Protein AF-A0A5C6ES35-F1 (afdb_monomer)

Foldseek 3Di:
DDELVRLVPAAADPVVCVLQDLCNCQVQLKAWRDDDPAETEIEHEPDDPVVVVVSVVVCCVVSVGHYDYDYDHSVSSNVSSVVVVVVVVDDDPPDPCPPPPPDPDAPVNFDDDPDPQWTADPVVRFIEGEDEDPVSVVVCVVVVHHYDYDDPPPPDDDDDDDD

pLDDT: mean 80.31, std 16.45, range [33.59, 97.06]

Sequence (163 aa):
MLNASDLDRIAIDVDVLEIVPESVARNHTVLPLSWDETTIHLVIPSDTPGRTDELLTTLRFILDRKLTFDVAERSILETTVDLHYSACGSVIQNCPRTFLFRCNKRWVDLDRTSDSQLRHCGKCDTNVRLCKIGDELDAAVARGECVAYYDRSEAFLGIICDD

Solvent-accessible surface area (backbone atoms only — not comparable to full-atom values): 9963 Å² total; per-residue (Å²): 117,51,53,68,74,53,59,76,67,59,76,58,44,72,73,28,52,76,70,52,44,66,70,57,28,62,76,67,40,32,40,71,33,35,64,74,94,60,41,39,34,32,38,36,49,67,61,58,69,72,60,43,51,53,49,52,52,51,48,36,65,76,62,69,49,48,76,46,73,51,33,25,53,52,75,58,42,46,55,50,41,54,50,52,65,50,53,77,74,54,79,88,72,91,63,93,69,71,82,76,77,76,76,88,73,53,80,84,78,35,46,82,53,97,45,94,54,37,28,34,33,85,88,77,74,43,64,32,34,63,27,77,46,70,72,56,41,52,56,36,50,75,70,69,50,47,72,45,72,60,76,77,87,73,80,77,83,77,89,76,84,83,135

InterPro domains:
  IPR007831 Type II secretion system protein GspE, N-terminal [PF05157] (6-86)
  IPR037257 Type II secretion system protein GspE, N-terminal superfamily [G3DSA:3.30.300.160] (1-85)
  IPR037257 Type II secretion system protein GspE, N-terminal superfamily [SSF160246] (5-85)

Radius of gyration: 27.84 Å; Cα contacts (8 Å, |Δi|>4): 199; chains: 1; bounding box: 76×31×63 Å

Structure (mmCIF, N/CA/C/O backbone):
data_AF-A0A5C6ES35-F1
#
_entry.id   AF-A0A5C6ES35-F1
#
loop_
_atom_site.group_PDB
_atom_site.id
_atom_site.type_symbol
_atom_site.label_atom_id
_atom_site.label_alt_id
_atom_site.label_comp_id
_atom_site.label_asym_id
_atom_site.label_entity_id
_atom_site.label_seq_id
_atom_site.pdbx_PDB_ins_code
_atom_site.Cartn_x
_atom_site.Cartn_y
_atom_site.Cartn_z
_atom_site.occupancy
_atom_site.B_iso_or_equiv
_atom_site.auth_seq_id
_atom_site.auth_comp_id
_atom_site.auth_asym_id
_atom_site.auth_atom_id
_atom_site.pdbx_PDB_model_num
ATOM 1 N N . MET A 1 1 ? 10.126 10.304 -18.008 1.00 87.19 1 MET A N 1
ATOM 2 C CA . MET A 1 1 ? 11.073 10.131 -16.891 1.00 87.19 1 MET A CA 1
ATOM 3 C C . MET A 1 1 ? 10.499 10.870 -15.706 1.00 87.19 1 MET A C 1
ATOM 5 O O . MET A 1 1 ? 10.230 12.057 -15.846 1.00 87.19 1 MET A O 1
ATOM 9 N N . LEU A 1 2 ? 10.262 10.159 -14.612 1.00 92.25 2 LEU A N 1
ATOM 10 C CA . LEU A 1 2 ? 9.693 10.688 -13.379 1.00 92.25 2 LEU A CA 1
ATOM 11 C C . LEU A 1 2 ? 10.806 11.266 -12.502 1.00 92.25 2 LEU A C 1
ATOM 13 O O . LEU A 1 2 ? 11.915 10.726 -12.456 1.00 92.25 2 LEU A O 1
ATOM 17 N N . ASN A 1 3 ? 10.510 12.370 -11.825 1.00 90.94 3 ASN A N 1
ATOM 18 C CA . ASN A 1 3 ? 11.377 12.961 -10.807 1.00 90.94 3 ASN A CA 1
ATOM 19 C C . ASN A 1 3 ? 10.905 12.578 -9.388 1.00 90.94 3 ASN A C 1
ATOM 21 O O . ASN A 1 3 ? 9.877 11.925 -9.220 1.00 90.94 3 ASN A O 1
ATOM 25 N N . ALA A 1 4 ? 11.639 13.007 -8.358 1.00 84.62 4 ALA A N 1
ATOM 26 C CA . ALA A 1 4 ? 11.301 12.713 -6.961 1.00 84.62 4 ALA A CA 1
ATOM 27 C C . ALA A 1 4 ? 9.891 13.186 -6.556 1.00 84.62 4 ALA A C 1
ATOM 29 O O . ALA A 1 4 ? 9.147 12.439 -5.935 1.00 84.62 4 ALA A O 1
ATOM 30 N N . SER A 1 5 ? 9.489 14.396 -6.955 1.00 86.44 5 SER A N 1
ATOM 31 C CA . SER A 1 5 ? 8.164 14.937 -6.627 1.00 86.44 5 SER A CA 1
ATOM 32 C C . SER A 1 5 ? 7.021 14.222 -7.343 1.00 86.44 5 SER A C 1
ATOM 34 O O . SER A 1 5 ? 5.904 14.217 -6.825 1.00 86.44 5 SER A O 1
ATOM 36 N N . ASP A 1 6 ? 7.282 13.644 -8.518 1.00 90.31 6 ASP A N 1
ATOM 37 C CA . ASP A 1 6 ? 6.312 12.780 -9.188 1.00 90.31 6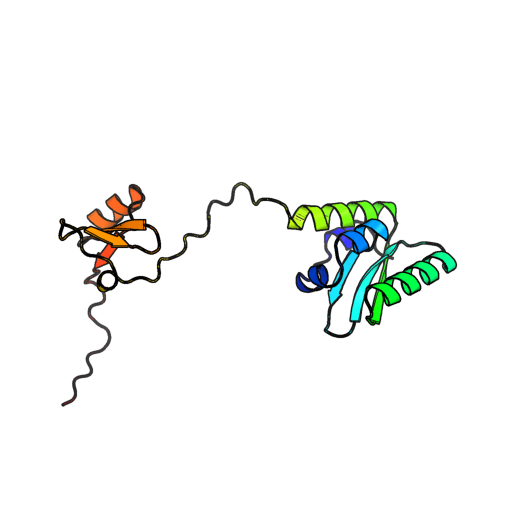 ASP A CA 1
ATOM 38 C C . ASP A 1 6 ? 6.129 11.497 -8.365 1.00 90.31 6 ASP A C 1
ATOM 40 O O . ASP A 1 6 ? 5.006 11.168 -7.994 1.00 90.31 6 ASP A O 1
ATOM 44 N N . LEU A 1 7 ? 7.234 10.829 -8.005 1.00 85.38 7 LEU A N 1
ATOM 45 C CA . LEU A 1 7 ? 7.224 9.580 -7.235 1.00 85.38 7 LEU A CA 1
ATOM 46 C C . LEU A 1 7 ? 6.577 9.730 -5.852 1.00 85.38 7 LEU A C 1
ATOM 48 O O . LEU A 1 7 ? 5.802 8.865 -5.456 1.00 85.38 7 LEU A O 1
ATOM 52 N N . ASP A 1 8 ? 6.813 10.845 -5.157 1.00 81.44 8 ASP A N 1
ATOM 53 C CA . ASP A 1 8 ? 6.222 11.132 -3.840 1.00 81.44 8 ASP A CA 1
ATOM 54 C C . ASP A 1 8 ? 4.685 11.212 -3.857 1.00 81.44 8 ASP A C 1
ATOM 56 O O . ASP A 1 8 ? 4.035 11.092 -2.817 1.00 81.44 8 ASP A O 1
ATOM 60 N N . ARG A 1 9 ? 4.086 11.480 -5.023 1.00 82.56 9 ARG A N 1
ATOM 61 C CA . ARG A 1 9 ? 2.638 11.690 -5.180 1.00 82.56 9 ARG A CA 1
ATOM 62 C C . ARG A 1 9 ? 1.922 10.513 -5.820 1.00 82.56 9 ARG A C 1
ATOM 64 O O . ARG A 1 9 ? 0.692 10.535 -5.893 1.00 82.56 9 ARG A O 1
ATOM 71 N N . ILE A 1 10 ? 2.661 9.529 -6.320 1.00 83.06 10 ILE A N 1
ATOM 72 C CA . ILE A 1 10 ? 2.064 8.380 -6.985 1.00 83.06 10 ILE A CA 1
ATOM 73 C C . ILE A 1 10 ? 1.372 7.503 -5.942 1.00 83.06 10 ILE A C 1
ATOM 75 O O . ILE A 1 10 ? 1.963 7.081 -4.950 1.00 83.06 10 ILE A O 1
ATOM 79 N N . ALA A 1 11 ? 0.090 7.243 -6.182 1.00 80.19 11 ALA A N 1
ATOM 80 C CA . ALA A 1 11 ? -0.653 6.237 -5.447 1.00 80.19 11 ALA A CA 1
ATOM 81 C C . ALA A 1 11 ? -0.255 4.851 -5.963 1.00 80.19 11 ALA A C 1
ATOM 83 O O . ALA A 1 11 ? -0.147 4.651 -7.173 1.00 80.19 11 ALA A O 1
ATOM 84 N N . ILE A 1 12 ? -0.042 3.921 -5.037 1.00 84.25 12 ILE A N 1
ATOM 85 C CA . ILE A 1 12 ? 0.274 2.528 -5.345 1.00 84.25 12 ILE A CA 1
ATOM 86 C C . ILE A 1 12 ? -0.911 1.678 -4.913 1.00 84.25 12 ILE A C 1
ATOM 88 O O . ILE A 1 12 ? -1.361 1.771 -3.766 1.00 84.25 12 ILE A O 1
ATOM 92 N N . ASP A 1 13 ? -1.412 0.868 -5.836 1.00 87.31 13 ASP A N 1
ATOM 93 C CA . ASP A 1 13 ? -2.504 -0.054 -5.563 1.00 87.31 13 ASP A CA 1
ATOM 94 C C . ASP A 1 13 ? -2.016 -1.163 -4.625 1.00 87.31 13 ASP A C 1
ATOM 96 O O . ASP A 1 13 ? -0.979 -1.787 -4.843 1.00 87.31 13 ASP A O 1
ATOM 100 N N . VAL A 1 14 ? -2.772 -1.449 -3.567 1.00 79.38 14 VAL A N 1
ATOM 101 C CA . VAL A 1 14 ? -2.365 -2.469 -2.585 1.00 79.38 14 VAL A CA 1
ATOM 102 C C . VAL A 1 14 ? -2.250 -3.850 -3.240 1.00 79.38 14 VAL A C 1
ATOM 104 O O . VAL A 1 14 ? -1.320 -4.597 -2.943 1.00 79.38 14 VAL A O 1
ATOM 107 N N . ASP A 1 15 ? -3.134 -4.150 -4.190 1.00 84.12 15 ASP A N 1
ATOM 108 C CA . ASP A 1 15 ? -3.196 -5.446 -4.867 1.00 84.12 15 ASP A CA 1
ATOM 109 C C . ASP A 1 15 ? -1.930 -5.743 -5.689 1.00 84.12 15 ASP A C 1
ATOM 111 O O . ASP A 1 15 ? -1.534 -6.901 -5.832 1.00 84.12 15 ASP A O 1
ATOM 115 N N . VAL A 1 16 ? -1.231 -4.715 -6.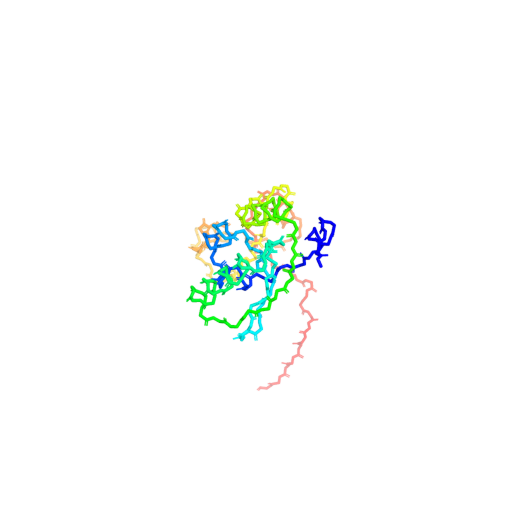197 1.00 88.69 16 VAL A N 1
ATOM 116 C CA . VAL A 1 16 ? 0.001 -4.937 -6.971 1.00 88.69 16 VAL A CA 1
ATOM 117 C C . VAL A 1 16 ? 1.176 -5.370 -6.084 1.00 88.69 16 VAL A C 1
ATOM 119 O O . VAL A 1 16 ? 2.095 -6.036 -6.565 1.00 88.69 16 VAL A O 1
ATOM 122 N N . LEU A 1 17 ? 1.133 -5.079 -4.780 1.00 83.44 17 LEU A N 1
ATOM 123 C CA . LEU A 1 17 ? 2.179 -5.468 -3.826 1.00 83.44 17 LEU A CA 1
ATOM 124 C C 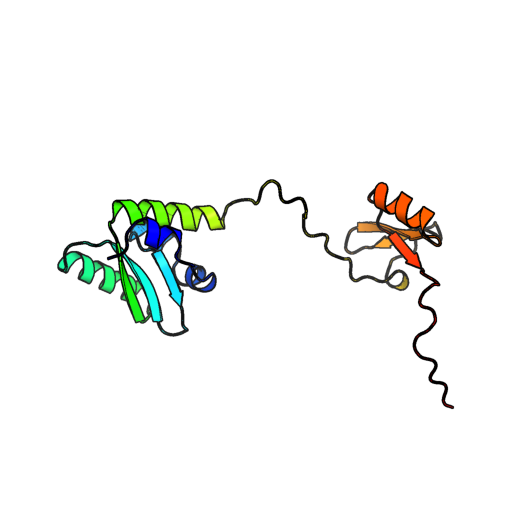. LEU A 1 17 ? 2.177 -6.969 -3.521 1.00 83.44 17 LEU A C 1
ATOM 126 O O . LEU A 1 17 ? 3.222 -7.528 -3.192 1.00 83.44 17 LEU A O 1
ATOM 130 N N . GLU A 1 18 ? 1.031 -7.637 -3.663 1.00 83.81 18 GLU A N 1
ATOM 131 C CA . GLU A 1 18 ? 0.955 -9.100 -3.574 1.00 83.81 18 GLU A CA 1
ATOM 132 C C . GLU A 1 18 ? 1.512 -9.774 -4.837 1.00 83.81 18 GLU A C 1
ATOM 134 O O . GLU A 1 18 ? 2.065 -10.873 -4.776 1.00 83.81 18 GLU A O 1
ATOM 139 N N . ILE A 1 19 ? 1.390 -9.103 -5.985 1.00 89.25 19 ILE A N 1
ATOM 140 C CA . ILE A 1 19 ? 1.797 -9.615 -7.300 1.00 89.25 19 ILE A CA 1
ATOM 141 C C . ILE A 1 19 ? 3.292 -9.421 -7.537 1.00 89.25 19 ILE A C 1
ATOM 143 O O . ILE A 1 19 ? 3.931 -10.264 -8.167 1.00 89.25 19 ILE A O 1
ATOM 147 N N . VAL A 1 20 ? 3.853 -8.316 -7.045 1.00 92.12 20 VAL A N 1
ATOM 148 C CA . VAL A 1 20 ? 5.279 -8.002 -7.136 1.00 92.12 20 VAL A CA 1
ATOM 149 C C . VAL A 1 20 ? 5.891 -8.114 -5.737 1.00 92.12 20 VAL A C 1
ATOM 151 O O . VAL A 1 20 ? 5.820 -7.159 -4.957 1.00 92.12 20 VAL A O 1
ATOM 154 N N . PRO A 1 21 ? 6.514 -9.263 -5.402 1.00 89.25 21 PRO A N 1
ATOM 155 C CA . PRO A 1 21 ? 7.095 -9.474 -4.085 1.00 89.25 21 PRO A CA 1
ATOM 156 C C . PRO A 1 21 ? 8.180 -8.447 -3.771 1.00 89.25 21 PRO A C 1
ATOM 158 O O . PRO A 1 21 ? 8.963 -8.062 -4.641 1.00 89.25 21 PRO A O 1
ATOM 161 N N . GLU A 1 22 ? 8.304 -8.102 -2.492 1.00 89.62 22 GLU A N 1
ATOM 162 C CA . GLU A 1 22 ? 9.323 -7.177 -1.986 1.00 89.62 22 GLU A CA 1
ATOM 163 C C . GLU A 1 22 ? 10.743 -7.543 -2.445 1.00 89.62 22 GLU A C 1
ATOM 165 O O . GLU A 1 22 ? 11.521 -6.678 -2.843 1.00 89.62 22 GLU A O 1
ATOM 170 N N . SER A 1 23 ? 11.080 -8.834 -2.436 1.00 90.38 23 SER A N 1
ATOM 171 C CA . SER A 1 23 ? 12.390 -9.320 -2.871 1.00 90.38 23 SER A CA 1
ATOM 172 C C . SER A 1 23 ? 12.664 -9.022 -4.346 1.00 90.38 23 SER A C 1
ATOM 174 O O . SER A 1 23 ? 13.793 -8.692 -4.697 1.00 90.38 23 SER A O 1
ATOM 176 N N . VAL A 1 24 ? 11.644 -9.083 -5.206 1.00 93.75 24 VAL A N 1
ATOM 177 C CA . VAL A 1 24 ? 11.753 -8.725 -6.626 1.00 93.75 24 VAL A CA 1
ATOM 178 C C . VAL A 1 24 ? 11.907 -7.213 -6.766 1.00 93.75 24 VAL A C 1
ATOM 180 O O . VAL A 1 24 ? 12.827 -6.758 -7.445 1.00 93.75 24 VAL A O 1
ATOM 183 N N . ALA A 1 25 ? 11.061 -6.440 -6.082 1.00 93.25 25 ALA A N 1
ATOM 184 C CA . ALA A 1 25 ? 11.097 -4.982 -6.124 1.00 93.25 25 ALA A CA 1
ATOM 185 C C . ALA A 1 25 ? 12.453 -4.415 -5.675 1.00 93.25 25 ALA A C 1
ATOM 187 O O . ALA A 1 25 ? 13.052 -3.606 -6.385 1.00 93.25 25 ALA A O 1
ATOM 188 N N . ARG A 1 26 ? 12.988 -4.898 -4.546 1.00 91.56 26 ARG A N 1
ATOM 189 C CA . ARG A 1 26 ? 14.285 -4.467 -4.003 1.00 91.56 26 ARG A CA 1
ATOM 190 C C . ARG A 1 26 ? 15.462 -4.919 -4.861 1.00 91.56 26 ARG A C 1
ATOM 192 O O . ARG A 1 26 ? 16.291 -4.091 -5.227 1.00 91.56 26 ARG A O 1
ATOM 199 N N . ASN A 1 27 ? 15.527 -6.201 -5.231 1.00 92.88 27 ASN A N 1
ATOM 200 C CA . ASN A 1 27 ? 16.671 -6.735 -5.984 1.00 92.88 27 ASN A CA 1
ATOM 201 C C . ASN A 1 27 ? 16.814 -6.113 -7.376 1.00 92.88 27 ASN A C 1
ATOM 203 O O . ASN A 1 27 ? 17.926 -6.010 -7.894 1.00 92.88 27 ASN A O 1
ATOM 207 N N . HIS A 1 28 ? 15.698 -5.722 -7.989 1.00 94.19 28 HIS A N 1
ATOM 208 C CA . HIS A 1 28 ? 15.682 -5.161 -9.335 1.00 94.19 28 HIS A CA 1
ATOM 209 C C . HIS A 1 28 ? 15.475 -3.644 -9.369 1.00 94.19 28 HIS A C 1
ATOM 211 O O . HIS A 1 28 ? 15.503 -3.063 -10.454 1.00 94.19 28 HIS A O 1
ATOM 217 N N . THR A 1 29 ? 15.317 -3.004 -8.206 1.00 95.06 29 THR A N 1
ATOM 218 C CA . THR A 1 29 ? 15.041 -1.568 -8.082 1.00 95.06 29 THR A CA 1
ATOM 219 C C . THR A 1 29 ? 13.822 -1.165 -8.914 1.00 95.06 29 THR A C 1
ATOM 221 O O . THR A 1 29 ? 13.911 -0.319 -9.799 1.00 95.06 29 THR A O 1
ATOM 224 N N . VAL A 1 30 ? 12.684 -1.812 -8.680 1.00 95.50 30 VAL A N 1
ATOM 225 C CA . VAL A 1 30 ? 11.435 -1.500 -9.387 1.00 95.50 30 VAL A CA 1
ATOM 226 C C . VAL A 1 30 ? 10.322 -1.185 -8.409 1.00 95.50 30 VAL A C 1
ATOM 228 O O . VAL A 1 30 ? 10.194 -1.837 -7.375 1.00 95.50 30 VAL A O 1
ATOM 231 N N . LEU A 1 31 ? 9.509 -0.191 -8.753 1.00 94.06 31 LEU A N 1
ATOM 232 C CA . LEU A 1 31 ? 8.365 0.226 -7.952 1.00 94.06 31 LEU A CA 1
ATOM 233 C C . LEU A 1 31 ? 7.074 -0.185 -8.666 1.00 94.06 31 LEU A C 1
ATOM 235 O O . LEU A 1 31 ? 6.778 0.373 -9.725 1.00 94.06 31 LEU A O 1
ATOM 239 N N . PRO A 1 32 ? 6.312 -1.156 -8.143 1.00 93.69 32 PRO A N 1
ATOM 240 C CA . PRO A 1 32 ? 4.998 -1.462 -8.686 1.00 93.69 32 PRO A CA 1
ATOM 241 C C . PRO A 1 32 ? 4.005 -0.342 -8.383 1.00 93.69 32 PRO A C 1
ATOM 243 O O . PRO A 1 32 ? 3.994 0.182 -7.273 1.00 93.69 32 PRO A O 1
ATOM 246 N N . LEU A 1 33 ? 3.188 0.025 -9.373 1.00 92.75 33 LEU A N 1
ATOM 247 C CA . LEU A 1 33 ? 2.201 1.098 -9.246 1.00 92.75 33 LEU A CA 1
ATOM 248 C C . LEU A 1 33 ? 0.769 0.573 -9.266 1.00 92.75 33 LEU A C 1
ATOM 250 O O . LEU A 1 33 ? -0.007 0.884 -8.370 1.00 92.75 33 LEU A O 1
ATOM 254 N N . SER A 1 34 ? 0.423 -0.225 -10.275 1.00 93.25 34 SER A N 1
ATOM 255 C CA . SER A 1 34 ? -0.945 -0.709 -10.465 1.00 93.25 34 SER A CA 1
ATOM 256 C C . SER A 1 34 ? -1.002 -2.034 -11.215 1.00 93.25 34 SER A C 1
ATOM 258 O O . SER A 1 34 ? -0.030 -2.473 -11.844 1.00 93.25 34 SER A O 1
ATOM 260 N N . TRP A 1 35 ? -2.170 -2.667 -11.136 1.00 91.31 35 TRP A N 1
ATOM 261 C CA . TRP A 1 35 ? -2.483 -3.931 -11.787 1.00 91.31 35 TRP A CA 1
ATOM 262 C C . TRP A 1 35 ? -3.939 -3.950 -12.264 1.00 91.31 35 TRP A C 1
ATOM 264 O O . TRP A 1 35 ? -4.848 -3.684 -11.486 1.00 91.31 35 TRP A O 1
ATOM 274 N N . ASP A 1 36 ? -4.164 -4.305 -13.530 1.00 88.81 36 ASP A N 1
ATOM 275 C CA . ASP A 1 36 ? -5.498 -4.345 -14.156 1.00 88.81 36 ASP A CA 1
ATOM 276 C C . ASP A 1 36 ? -5.983 -5.769 -14.498 1.00 88.81 36 ASP A C 1
ATOM 278 O O . ASP A 1 36 ? -6.697 -5.971 -15.477 1.00 88.81 36 ASP A O 1
ATOM 282 N N . GLU A 1 37 ? -5.555 -6.776 -13.728 1.00 85.25 37 GLU A N 1
ATOM 283 C CA . GLU A 1 37 ? -5.736 -8.220 -14.000 1.00 85.25 37 GLU A CA 1
ATOM 284 C C . GLU A 1 37 ? -4.902 -8.787 -15.155 1.00 85.25 37 GLU A C 1
ATOM 286 O O . GLU A 1 37 ? -4.726 -10.006 -15.254 1.00 85.25 37 GLU A O 1
ATOM 291 N N . THR A 1 38 ? -4.334 -7.937 -16.010 1.00 88.00 38 THR A N 1
ATOM 292 C CA . THR A 1 38 ? -3.581 -8.390 -17.187 1.00 88.00 38 THR A CA 1
ATOM 293 C C . THR A 1 38 ? -2.171 -7.826 -17.263 1.00 88.00 38 THR A C 1
ATOM 295 O O . THR A 1 38 ? -1.256 -8.500 -17.756 1.00 88.00 38 THR A O 1
ATOM 298 N N . THR A 1 39 ? -1.991 -6.601 -16.785 1.00 94.56 39 THR A N 1
ATOM 299 C CA . THR A 1 39 ? -0.802 -5.789 -16.990 1.00 94.56 39 T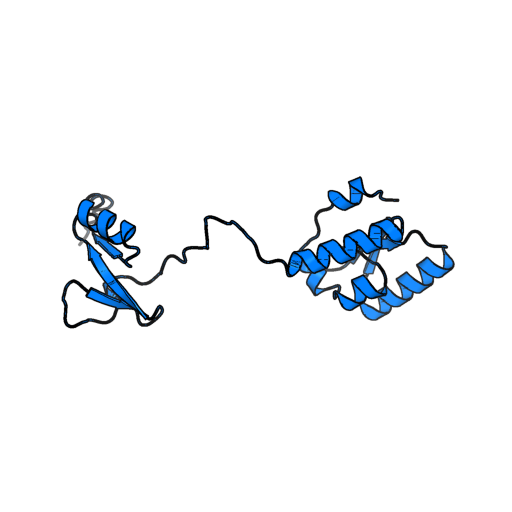HR A CA 1
ATOM 300 C C . THR A 1 39 ? -0.376 -5.149 -15.679 1.00 94.56 39 THR A C 1
ATOM 302 O O . THR A 1 39 ? -1.175 -4.518 -14.994 1.00 94.56 39 THR A O 1
ATOM 305 N N . ILE A 1 40 ? 0.906 -5.303 -15.346 1.00 96.00 40 ILE A N 1
ATOM 306 C CA . ILE A 1 40 ? 1.543 -4.618 -14.221 1.00 96.00 40 ILE A CA 1
ATOM 307 C C . ILE A 1 40 ? 2.151 -3.324 -14.752 1.00 96.00 40 ILE A C 1
ATOM 309 O O . ILE A 1 40 ? 2.908 -3.349 -15.732 1.00 96.00 40 ILE A O 1
ATOM 313 N N . HIS A 1 41 ? 1.844 -2.204 -14.108 1.00 96.38 41 HIS A N 1
ATOM 314 C CA . HIS A 1 41 ? 2.539 -0.948 -14.350 1.00 96.38 41 HIS A CA 1
ATOM 315 C C . HIS A 1 41 ? 3.644 -0.746 -13.308 1.00 96.38 41 HIS A C 1
ATOM 317 O O . HIS A 1 41 ? 3.395 -0.839 -12.105 1.00 96.38 41 HIS A O 1
ATOM 323 N N . LEU A 1 42 ? 4.870 -0.503 -13.773 1.00 96.50 42 LEU A N 1
ATOM 324 C CA . LEU A 1 42 ? 6.068 -0.366 -12.942 1.00 96.50 42 LEU A CA 1
ATOM 325 C C . LEU A 1 42 ? 6.763 0.979 -13.186 1.00 96.50 42 LEU A C 1
ATOM 327 O O . LEU A 1 42 ? 6.751 1.501 -14.295 1.00 96.50 42 LEU A O 1
ATOM 331 N N . VAL A 1 43 ? 7.497 1.479 -12.198 1.00 97.06 43 VAL A N 1
ATOM 332 C CA . VAL A 1 43 ? 8.618 2.393 -12.446 1.00 97.06 43 VAL A CA 1
ATOM 333 C C . VAL A 1 43 ? 9.909 1.592 -12.406 1.00 97.06 43 VAL A C 1
ATOM 335 O O . VAL A 1 43 ? 10.144 0.838 -11.459 1.00 97.06 43 VAL A O 1
ATOM 338 N N . ILE A 1 44 ? 10.748 1.758 -13.427 1.00 97.06 44 ILE A N 1
ATOM 339 C CA . ILE A 1 44 ? 12.052 1.097 -13.533 1.00 97.06 44 ILE A CA 1
ATOM 340 C C . ILE A 1 44 ? 13.200 2.123 -13.570 1.00 97.06 44 ILE A C 1
ATOM 342 O O . ILE A 1 44 ? 12.971 3.303 -13.860 1.00 97.06 44 ILE A O 1
ATOM 346 N N . PRO A 1 45 ? 14.452 1.710 -13.316 1.00 96.88 45 PRO A N 1
ATOM 347 C CA . PRO A 1 45 ? 15.599 2.603 -13.403 1.00 96.88 45 PRO A CA 1
ATOM 348 C C . PRO A 1 45 ? 15.820 3.095 -14.839 1.00 96.88 45 PRO A C 1
ATOM 350 O O . PRO A 1 45 ? 15.733 2.326 -15.797 1.00 96.88 45 PRO A O 1
ATOM 353 N N . SER A 1 46 ? 16.165 4.371 -14.999 1.00 94.69 46 SER A N 1
ATOM 354 C CA . SER A 1 46 ? 16.563 4.970 -16.274 1.00 94.69 46 SER A CA 1
ATOM 355 C C . SER A 1 46 ? 17.999 4.569 -16.644 1.00 94.69 46 SER A C 1
ATOM 357 O O . SER A 1 46 ? 18.920 5.387 -16.608 1.00 94.69 46 SER A O 1
ATOM 359 N N . ASP A 1 47 ? 18.195 3.290 -16.946 1.00 91.38 47 ASP A N 1
ATOM 360 C CA . ASP A 1 47 ? 19.477 2.712 -17.346 1.00 91.38 47 ASP A CA 1
ATOM 361 C C . ASP A 1 47 ? 19.674 2.728 -18.878 1.00 91.38 47 ASP A C 1
ATOM 363 O O . ASP A 1 47 ? 18.814 3.161 -19.652 1.00 91.38 47 ASP A O 1
ATOM 367 N N . THR A 1 48 ? 20.840 2.265 -19.343 1.00 90.31 48 THR A N 1
ATOM 368 C CA . THR A 1 48 ? 21.111 2.105 -20.778 1.00 90.31 48 THR A CA 1
ATOM 369 C C . THR A 1 48 ? 20.161 1.077 -21.411 1.00 90.31 48 THR A C 1
ATOM 371 O O . THR A 1 48 ? 19.812 0.097 -20.752 1.00 90.31 48 THR A O 1
ATOM 374 N N . PRO A 1 49 ? 19.788 1.222 -22.701 1.00 90.69 49 PRO A N 1
ATOM 375 C CA . PRO A 1 49 ? 18.795 0.353 -23.342 1.00 90.69 49 PRO A CA 1
ATOM 376 C C . PRO A 1 49 ? 19.050 -1.151 -23.170 1.00 90.69 49 PRO A C 1
ATOM 378 O O . PRO A 1 49 ? 18.140 -1.875 -22.793 1.00 90.69 49 PRO A O 1
ATOM 381 N N . GLY A 1 50 ? 20.297 -1.611 -23.334 1.00 92.94 50 GLY A N 1
ATOM 382 C CA . GLY A 1 50 ? 20.632 -3.031 -23.160 1.00 92.94 50 GLY A CA 1
ATOM 383 C C . GLY A 1 50 ? 20.372 -3.553 -21.742 1.00 92.94 50 GLY A C 1
ATOM 384 O O . GLY A 1 50 ? 19.831 -4.642 -21.580 1.0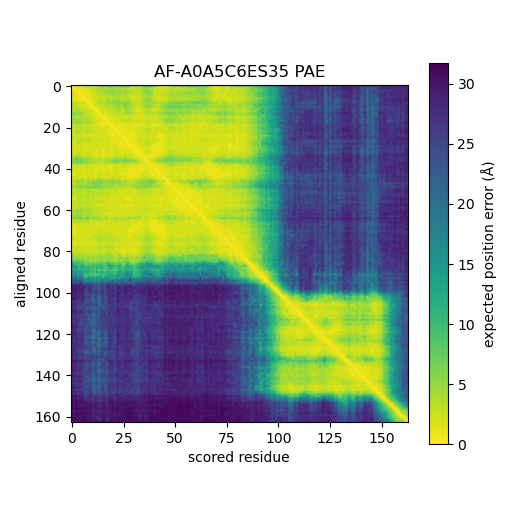0 92.94 50 GLY A O 1
ATOM 385 N N . ARG A 1 51 ? 20.675 -2.755 -20.709 1.00 92.75 51 ARG A N 1
ATOM 386 C CA . ARG A 1 51 ? 20.384 -3.125 -19.315 1.00 92.75 51 ARG A CA 1
ATOM 387 C C . ARG A 1 51 ? 18.878 -3.109 -19.040 1.00 92.75 51 ARG A C 1
ATOM 389 O O . ARG A 1 51 ? 18.373 -3.977 -18.334 1.00 92.75 51 ARG A O 1
ATOM 396 N N . THR A 1 52 ? 18.164 -2.141 -19.607 1.00 93.50 52 THR A N 1
ATOM 397 C CA . THR A 1 52 ? 16.702 -2.058 -19.512 1.00 93.50 52 THR A CA 1
ATOM 398 C C . THR A 1 52 ? 16.033 -3.285 -20.135 1.00 93.50 52 THR A C 1
ATOM 400 O O . THR A 1 52 ? 15.141 -3.870 -19.523 1.00 93.50 52 THR A O 1
ATOM 403 N N . ASP A 1 53 ? 16.492 -3.734 -21.303 1.00 94.62 53 ASP A N 1
ATOM 404 C CA . ASP A 1 53 ? 15.952 -4.920 -21.978 1.00 94.62 53 ASP A CA 1
ATOM 405 C C . ASP A 1 53 ? 16.204 -6.212 -21.179 1.00 94.62 53 ASP A C 1
ATOM 407 O O . ASP A 1 53 ? 15.306 -7.053 -21.047 1.00 94.62 53 ASP A O 1
ATOM 411 N N . GLU A 1 54 ? 17.396 -6.363 -20.593 1.00 95.44 54 GLU A N 1
ATOM 412 C CA . GLU A 1 54 ? 17.742 -7.482 -19.701 1.00 95.44 54 GLU A CA 1
ATOM 413 C C . GLU A 1 54 ? 16.851 -7.512 -18.451 1.00 95.44 54 GLU A C 1
ATOM 415 O O . GLU A 1 54 ? 16.321 -8.566 -18.074 1.00 95.44 54 GLU A O 1
ATOM 420 N N . LEU A 1 55 ? 16.636 -6.347 -17.835 1.00 95.38 55 LEU A N 1
ATOM 421 C CA . LEU A 1 55 ? 15.744 -6.184 -16.693 1.00 95.38 55 LEU A CA 1
ATOM 422 C C . LEU A 1 55 ? 14.308 -6.581 -17.055 1.00 95.38 55 LEU A C 1
ATOM 424 O O . LEU A 1 55 ? 13.718 -7.425 -16.384 1.00 95.38 55 LEU A O 1
ATOM 428 N N . LEU A 1 56 ? 13.753 -6.027 -18.136 1.00 95.62 56 LEU A N 1
ATOM 429 C CA . LEU A 1 56 ? 12.384 -6.320 -18.570 1.00 95.62 56 LEU A CA 1
ATOM 430 C C . LEU A 1 56 ? 12.194 -7.794 -18.928 1.00 95.62 56 LEU A C 1
ATOM 432 O O . LEU A 1 56 ? 11.143 -8.364 -18.640 1.00 95.62 56 LEU A O 1
ATOM 436 N N . THR A 1 57 ? 13.202 -8.421 -19.534 1.00 96.06 57 THR A N 1
ATOM 437 C CA . THR A 1 57 ? 13.190 -9.860 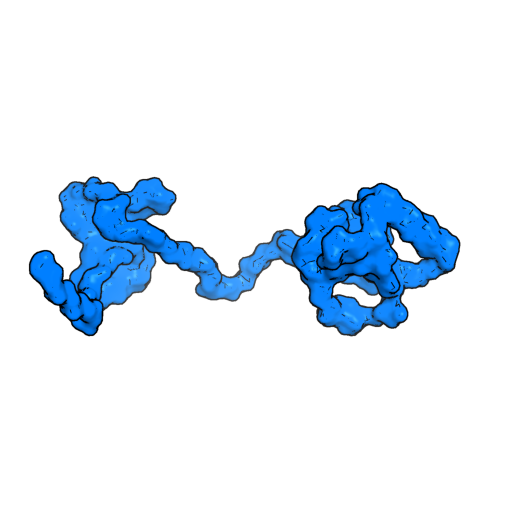-19.830 1.00 96.06 57 THR A CA 1
ATOM 438 C C . THR A 1 57 ? 13.125 -10.678 -18.543 1.00 96.06 57 THR A C 1
ATOM 440 O O . THR A 1 57 ? 12.290 -11.573 -18.419 1.00 96.06 57 THR A O 1
ATOM 443 N N . THR A 1 58 ? 13.955 -10.326 -17.562 1.00 95.69 58 THR A N 1
ATOM 444 C CA . THR A 1 58 ? 13.987 -10.980 -16.249 1.00 95.69 58 THR A CA 1
ATOM 445 C C . THR A 1 58 ? 12.658 -10.816 -15.511 1.00 95.69 58 THR A C 1
ATOM 447 O O . THR A 1 58 ? 12.083 -11.799 -15.048 1.00 95.69 58 THR A O 1
ATOM 450 N N . LEU A 1 59 ? 12.113 -9.598 -15.459 1.00 96.00 59 LEU A N 1
ATOM 451 C CA . LEU A 1 59 ? 10.839 -9.319 -14.793 1.00 96.00 59 LEU A CA 1
ATOM 452 C C . LEU A 1 59 ? 9.666 -10.030 -15.470 1.00 96.00 59 LEU A C 1
ATOM 454 O O . LEU A 1 59 ? 8.826 -10.595 -14.781 1.00 96.00 59 LEU A O 1
ATOM 458 N N . ARG A 1 60 ? 9.619 -10.060 -16.807 1.00 95.00 60 ARG A N 1
ATOM 459 C CA . ARG A 1 60 ? 8.596 -10.810 -17.555 1.00 95.00 60 ARG A CA 1
ATOM 460 C C . ARG A 1 60 ? 8.635 -12.297 -17.242 1.00 95.00 60 ARG A C 1
ATOM 462 O O . ARG A 1 60 ? 7.581 -12.913 -17.153 1.00 95.00 60 ARG A O 1
ATOM 469 N N . PHE A 1 61 ? 9.831 -12.858 -17.085 1.00 93.50 61 PHE A N 1
ATOM 470 C CA . PHE A 1 61 ? 9.998 -14.262 -16.733 1.00 93.50 61 PHE A CA 1
ATOM 471 C C . PHE A 1 61 ? 9.530 -14.550 -15.302 1.00 93.50 61 PHE A C 1
ATOM 473 O O . PHE A 1 61 ? 8.789 -15.501 -15.086 1.00 93.50 61 PHE A O 1
ATOM 480 N N . ILE A 1 62 ? 9.943 -13.727 -14.333 1.00 94.12 62 ILE A N 1
ATOM 481 C CA . ILE A 1 62 ? 9.644 -13.960 -12.912 1.00 94.12 62 ILE A CA 1
ATOM 482 C C . ILE A 1 62 ? 8.174 -13.671 -12.592 1.00 94.12 62 ILE A C 1
ATOM 484 O O . ILE A 1 62 ? 7.556 -14.417 -11.837 1.00 94.12 62 ILE A O 1
ATOM 488 N N . LEU A 1 63 ? 7.620 -12.589 -13.143 1.00 92.56 63 LEU A N 1
ATOM 489 C CA . LEU A 1 63 ? 6.250 -12.158 -12.860 1.00 92.56 63 LEU A CA 1
ATOM 490 C C . LEU A 1 63 ? 5.221 -12.861 -13.752 1.00 92.56 63 LEU A C 1
ATOM 492 O O . LEU A 1 63 ? 4.052 -12.894 -13.392 1.00 92.56 63 LEU A O 1
ATOM 496 N N . ASP A 1 64 ? 5.634 -13.415 -14.899 1.00 92.62 64 ASP A N 1
ATOM 497 C CA . ASP A 1 64 ? 4.766 -14.112 -15.862 1.00 92.62 64 ASP A CA 1
ATOM 498 C C . ASP A 1 64 ? 3.561 -13.264 -16.327 1.00 92.62 64 ASP A C 1
ATOM 500 O O . ASP A 1 64 ? 2.458 -13.762 -16.543 1.00 92.62 64 ASP A O 1
ATOM 504 N N . ARG A 1 65 ? 3.734 -11.942 -16.458 1.00 89.88 65 ARG A N 1
ATOM 505 C CA . ARG A 1 65 ? 2.668 -10.994 -16.842 1.00 89.88 65 ARG A CA 1
ATOM 506 C C . ARG A 1 65 ? 3.148 -9.952 -17.845 1.00 89.88 65 ARG A C 1
ATOM 508 O O . ARG A 1 65 ? 4.346 -9.760 -18.068 1.00 89.88 65 ARG A O 1
ATOM 515 N N . LYS A 1 66 ? 2.193 -9.253 -18.467 1.00 94.06 66 LYS A N 1
ATOM 516 C CA . LYS A 1 66 ? 2.503 -8.085 -19.299 1.00 94.06 66 LYS A CA 1
ATOM 517 C C . LYS A 1 66 ? 2.974 -6.943 -18.409 1.00 94.06 66 LYS A C 1
ATOM 519 O O . LYS A 1 66 ? 2.417 -6.725 -17.339 1.00 94.06 66 LYS A O 1
ATOM 524 N N . LEU A 1 67 ? 3.976 -6.210 -18.884 1.00 96.06 67 LEU A N 1
ATOM 525 C CA . LEU A 1 67 ? 4.553 -5.075 -18.175 1.00 96.06 67 LEU A CA 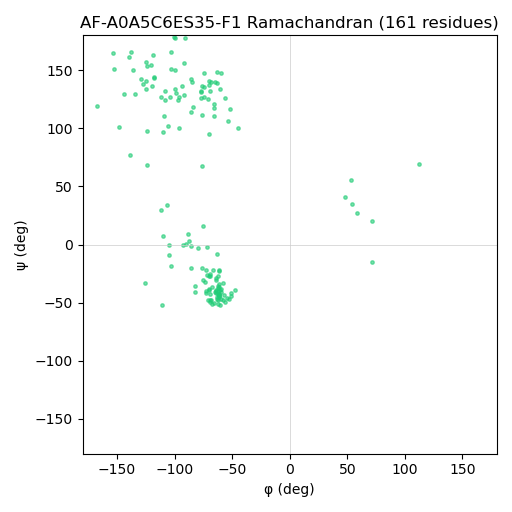1
ATOM 526 C C . LEU A 1 67 ? 4.383 -3.809 -19.010 1.00 96.06 67 LEU A C 1
ATOM 528 O O . LEU A 1 67 ? 4.644 -3.817 -20.216 1.00 96.06 67 LEU A O 1
ATOM 532 N N . THR A 1 68 ? 3.998 -2.728 -18.349 1.00 96.69 68 THR A N 1
ATOM 533 C CA . THR A 1 68 ? 4.172 -1.355 -18.830 1.00 96.69 68 THR A CA 1
ATOM 534 C C . THR A 1 68 ? 5.027 -0.610 -17.822 1.00 96.69 68 THR A C 1
ATOM 536 O O . THR A 1 68 ? 5.087 -1.012 -16.659 1.00 96.69 68 THR A O 1
ATOM 539 N N . PHE A 1 69 ? 5.728 0.437 -18.254 1.00 96.56 69 PHE A N 1
ATOM 540 C CA . PHE A 1 69 ? 6.611 1.131 -17.334 1.00 96.56 69 PHE A CA 1
ATOM 541 C C . PHE A 1 69 ? 6.845 2.597 -17.661 1.00 96.56 69 PHE A C 1
ATOM 543 O O . PHE A 1 69 ? 6.876 2.996 -18.825 1.00 96.56 69 PHE A O 1
ATOM 550 N N . ASP A 1 70 ? 7.099 3.345 -16.595 1.00 96.56 70 ASP A N 1
ATOM 551 C CA . ASP A 1 70 ? 7.806 4.616 -16.613 1.00 96.56 70 ASP A CA 1
ATOM 552 C C . ASP A 1 70 ? 9.243 4.429 -16.110 1.00 96.56 70 ASP A C 1
ATOM 554 O O . ASP A 1 70 ? 9.601 3.403 -15.529 1.00 96.56 70 ASP A O 1
ATOM 558 N N . VAL A 1 71 ? 10.097 5.427 -16.345 1.00 96.06 71 VAL A N 1
ATOM 559 C CA . VAL A 1 71 ? 11.506 5.398 -15.921 1.00 96.06 71 VAL A CA 1
ATOM 560 C C . VAL A 1 71 ? 11.813 6.511 -14.927 1.00 96.06 71 VAL A C 1
ATOM 562 O O . VAL A 1 71 ? 11.321 7.627 -15.098 1.00 96.06 71 VAL A O 1
ATOM 565 N N . ALA A 1 72 ? 12.667 6.243 -13.942 1.00 96.25 72 ALA A N 1
ATOM 566 C CA . ALA A 1 72 ? 13.154 7.224 -12.970 1.00 96.25 72 ALA A CA 1
ATOM 567 C C . ALA A 1 72 ? 14.650 7.036 -12.682 1.00 96.25 72 ALA A C 1
ATOM 569 O O . ALA A 1 72 ? 15.213 5.973 -12.944 1.00 96.25 72 ALA A O 1
ATOM 570 N N . GLU A 1 73 ? 15.304 8.057 -12.126 1.00 95.06 73 GLU A N 1
ATOM 571 C CA . GLU A 1 73 ? 16.701 7.933 -11.702 1.00 95.06 73 GLU A CA 1
ATOM 572 C C . GLU A 1 73 ? 16.843 6.840 -10.630 1.00 95.06 73 GLU A C 1
ATOM 574 O O . GLU A 1 73 ? 16.078 6.797 -9.666 1.00 95.06 73 GLU A O 1
ATOM 579 N N . ARG A 1 74 ? 17.846 5.969 -10.790 1.00 93.81 74 ARG A N 1
ATOM 580 C CA . ARG A 1 74 ? 18.090 4.814 -9.913 1.00 93.81 74 ARG A CA 1
ATOM 581 C C . ARG A 1 74 ? 18.176 5.193 -8.432 1.00 93.81 74 ARG A C 1
ATOM 583 O O . ARG A 1 74 ? 17.527 4.557 -7.617 1.00 93.81 74 ARG A O 1
ATOM 590 N N . SER A 1 75 ? 18.937 6.235 -8.105 1.00 90.69 75 SER A N 1
ATOM 591 C CA . SER A 1 75 ? 19.157 6.700 -6.726 1.00 90.69 75 SER A CA 1
ATOM 592 C C . SER A 1 75 ? 17.848 7.097 -6.022 1.00 90.69 75 SER A C 1
ATOM 594 O O . SER A 1 75 ? 17.618 6.763 -4.857 1.00 90.69 75 SER A O 1
ATOM 596 N N . ILE A 1 76 ? 16.962 7.778 -6.753 1.00 90.50 76 ILE A N 1
ATOM 597 C CA . ILE A 1 76 ? 15.646 8.193 -6.273 1.00 90.50 76 ILE A CA 1
ATOM 598 C C . ILE A 1 76 ? 14.761 6.955 -6.109 1.00 90.50 76 ILE A C 1
ATOM 600 O O . ILE A 1 76 ? 14.158 6.767 -5.056 1.00 90.50 76 ILE A O 1
ATOM 604 N N . LEU A 1 77 ? 14.740 6.079 -7.118 1.00 92.62 77 LEU A N 1
ATOM 605 C CA . LEU A 1 77 ? 13.901 4.885 -7.124 1.00 92.62 77 LEU A CA 1
ATOM 606 C C . LEU A 1 77 ? 14.273 3.892 -6.012 1.00 92.62 77 LEU A C 1
ATOM 608 O O . LEU A 1 77 ? 13.374 3.357 -5.376 1.00 92.62 77 LEU A O 1
ATOM 612 N N . GLU A 1 78 ? 15.564 3.687 -5.728 1.00 91.25 78 GLU A N 1
ATOM 613 C CA . GLU A 1 78 ? 16.041 2.868 -4.597 1.00 91.25 78 GLU A CA 1
ATOM 614 C C . GLU A 1 78 ? 15.460 3.375 -3.271 1.00 91.25 78 GLU A C 1
ATOM 616 O O . GLU A 1 78 ? 14.844 2.613 -2.526 1.00 91.25 78 GLU A O 1
ATOM 621 N N . THR A 1 79 ? 15.562 4.687 -3.033 1.00 86.62 79 THR A N 1
ATOM 622 C CA . THR A 1 79 ? 15.027 5.329 -1.824 1.00 86.62 79 THR A CA 1
ATOM 623 C C . THR A 1 79 ? 13.506 5.160 -1.721 1.00 86.62 79 THR A C 1
ATOM 625 O O . THR A 1 79 ? 12.980 4.862 -0.647 1.00 86.62 79 THR A O 1
ATOM 628 N N . THR A 1 80 ? 12.785 5.325 -2.833 1.00 86.19 80 THR A N 1
ATOM 629 C CA . THR A 1 80 ? 11.321 5.196 -2.871 1.00 86.19 80 THR A CA 1
ATOM 630 C C . THR A 1 80 ? 10.860 3.752 -2.658 1.00 86.19 80 THR A C 1
ATOM 632 O O . THR A 1 80 ? 9.920 3.527 -1.895 1.00 86.19 80 THR A O 1
ATOM 635 N N . VAL A 1 81 ? 11.518 2.767 -3.281 1.00 86.94 81 VAL A N 1
ATOM 636 C CA . VAL A 1 81 ? 11.208 1.337 -3.101 1.00 86.94 81 VAL A CA 1
ATOM 637 C C . VAL A 1 81 ? 11.407 0.930 -1.642 1.00 86.94 81 VAL A C 1
ATOM 639 O O . VAL A 1 81 ? 10.531 0.292 -1.052 1.00 86.94 81 VAL A O 1
ATOM 642 N N . ASP A 1 82 ? 12.514 1.351 -1.026 1.00 83.69 82 ASP A N 1
ATOM 643 C CA . ASP A 1 82 ? 12.791 1.047 0.376 1.00 83.69 82 ASP A CA 1
ATOM 644 C C . ASP A 1 82 ? 11.764 1.665 1.320 1.00 83.69 82 ASP A C 1
ATOM 646 O O . ASP A 1 82 ? 11.268 0.973 2.216 1.00 83.69 82 ASP A O 1
ATOM 650 N N . LEU A 1 83 ? 11.409 2.936 1.106 1.00 78.50 83 LEU A N 1
ATOM 651 C CA . LEU A 1 83 ? 10.384 3.617 1.891 1.00 78.50 83 LEU A CA 1
ATOM 652 C C . LEU A 1 83 ? 9.035 2.905 1.773 1.00 78.50 83 LEU A C 1
ATOM 654 O O . LEU A 1 83 ? 8.388 2.666 2.790 1.00 78.50 83 LEU A O 1
ATOM 658 N N . HIS A 1 84 ? 8.618 2.548 0.558 1.00 75.38 84 HIS A N 1
ATOM 659 C CA . HIS A 1 84 ? 7.287 2.006 0.311 1.00 75.38 84 HIS A CA 1
ATOM 660 C C . HIS A 1 84 ? 7.078 0.638 0.973 1.00 75.38 84 HIS A C 1
ATOM 662 O O . HIS A 1 84 ? 6.139 0.462 1.751 1.00 75.38 84 HIS A O 1
ATOM 668 N N . TYR A 1 85 ? 8.001 -0.305 0.770 1.00 73.06 85 TYR A N 1
ATOM 669 C CA . TYR A 1 85 ? 7.896 -1.623 1.404 1.00 73.06 85 TYR A CA 1
ATOM 670 C C . TYR A 1 85 ? 8.134 -1.572 2.923 1.00 73.06 85 TYR A C 1
ATOM 672 O O . TYR A 1 85 ? 7.556 -2.366 3.665 1.00 73.06 85 TYR A O 1
ATOM 680 N N . SER A 1 86 ? 8.903 -0.597 3.424 1.00 71.06 86 SER A N 1
ATOM 681 C CA . SER A 1 86 ? 9.035 -0.372 4.875 1.00 71.06 86 SER A CA 1
ATOM 682 C C . SER A 1 86 ? 7.775 0.261 5.488 1.00 71.06 86 SER A C 1
ATOM 684 O O . SER A 1 86 ? 7.426 -0.030 6.636 1.00 71.06 86 SER A O 1
ATOM 686 N N . ALA A 1 87 ? 7.058 1.101 4.736 1.00 66.06 87 ALA A N 1
ATOM 687 C CA . ALA A 1 87 ? 5.811 1.722 5.173 1.00 66.06 87 ALA A CA 1
ATOM 688 C C . ALA A 1 87 ? 4.683 0.691 5.344 1.00 66.06 87 ALA A C 1
ATOM 690 O O . ALA A 1 87 ? 3.937 0.780 6.317 1.00 66.06 87 ALA A O 1
ATOM 691 N N . CYS A 1 88 ? 4.605 -0.334 4.485 1.00 58.19 88 CYS A N 1
ATOM 692 C CA . CYS A 1 88 ? 3.636 -1.431 4.630 1.00 58.19 88 CYS A CA 1
ATOM 693 C C . CYS A 1 88 ? 3.759 -2.182 5.970 1.00 58.19 88 CYS A C 1
ATOM 695 O O . CYS A 1 88 ? 2.752 -2.622 6.521 1.00 58.19 88 CYS A O 1
ATOM 697 N N . GLY A 1 89 ? 4.972 -2.303 6.520 1.00 54.19 89 GLY A N 1
ATOM 698 C CA . GLY A 1 89 ? 5.222 -2.920 7.831 1.00 54.19 89 GLY A CA 1
ATOM 699 C C . GLY A 1 89 ? 5.189 -1.946 9.015 1.00 54.19 89 GLY A C 1
ATOM 700 O O . GLY A 1 89 ? 5.432 -2.353 10.153 1.00 54.19 89 GLY A O 1
ATOM 701 N N . SER A 1 90 ? 4.938 -0.658 8.774 1.00 59.97 90 SER A N 1
ATOM 702 C CA . SER A 1 90 ? 5.030 0.366 9.812 1.00 59.97 90 SER A CA 1
ATOM 703 C C . SER A 1 90 ? 3.825 0.340 10.749 1.00 59.97 90 SER A C 1
ATOM 705 O O . SER A 1 90 ? 2.667 0.332 10.336 1.00 59.97 90 SER A O 1
ATOM 707 N N . VAL A 1 91 ? 4.103 0.376 12.052 1.00 51.69 91 VAL A N 1
ATOM 708 C CA . VAL A 1 91 ? 3.067 0.488 13.082 1.00 51.69 91 VAL A CA 1
ATOM 709 C C . VAL A 1 91 ? 2.515 1.911 13.131 1.00 51.69 91 VAL A C 1
ATOM 711 O O . VAL A 1 91 ? 3.262 2.877 13.286 1.00 51.69 91 VAL A O 1
ATOM 714 N N . ILE A 1 92 ? 1.193 2.049 13.045 1.00 60.84 92 ILE A N 1
ATOM 715 C CA . ILE A 1 92 ? 0.524 3.342 13.217 1.00 60.84 92 ILE A CA 1
ATOM 716 C C . ILE A 1 92 ? 0.719 3.802 14.669 1.00 60.84 92 ILE A C 1
ATOM 718 O O . ILE A 1 92 ? 0.292 3.128 15.605 1.00 60.84 92 ILE A O 1
ATOM 722 N N . GLN A 1 93 ? 1.338 4.966 14.859 1.00 45.66 93 GLN A N 1
ATOM 723 C CA . GLN A 1 93 ? 1.517 5.606 16.166 1.00 45.66 93 GLN A CA 1
ATOM 724 C C . GLN A 1 93 ? 0.529 6.765 16.331 1.00 45.66 93 GLN A C 1
ATOM 726 O O . GLN A 1 93 ? 0.148 7.406 15.355 1.00 45.66 93 GLN A O 1
ATOM 731 N N . ASN A 1 94 ? 0.127 7.060 17.571 1.00 41.66 94 ASN A N 1
ATOM 732 C CA . ASN A 1 94 ? -0.748 8.192 17.910 1.00 41.66 94 ASN A CA 1
ATOM 733 C C . ASN A 1 94 ? -2.125 8.195 17.220 1.00 41.66 94 ASN A C 1
ATOM 735 O O . ASN A 1 94 ? -2.721 9.257 17.055 1.00 41.66 94 ASN A O 1
ATOM 739 N N . CYS A 1 95 ? -2.668 7.032 16.842 1.00 46.91 95 CYS A N 1
ATOM 740 C CA . CYS A 1 95 ? -4.067 6.950 16.432 1.00 46.91 95 CYS A CA 1
ATOM 741 C C . CYS A 1 95 ? -4.962 6.994 17.687 1.00 46.91 95 CYS A C 1
ATOM 743 O O . CYS A 1 95 ? -4.981 6.021 18.441 1.00 46.91 95 CYS A O 1
ATOM 745 N N . PRO A 1 96 ? -5.745 8.065 17.936 1.00 54.16 96 PRO A N 1
ATOM 746 C CA . PRO A 1 96 ? -6.642 8.142 19.096 1.00 54.16 96 PRO A CA 1
ATOM 747 C C . PRO A 1 96 ? -7.860 7.210 18.970 1.00 54.16 96 PRO A C 1
ATOM 749 O O . PRO A 1 96 ? -8.703 7.153 19.860 1.00 54.16 96 PRO A O 1
ATOM 752 N N . ARG A 1 97 ? -7.985 6.505 17.840 1.00 49.69 97 ARG A N 1
ATOM 753 C CA . ARG A 1 97 ? -9.072 5.582 17.521 1.00 49.69 97 ARG A CA 1
ATOM 754 C C . ARG A 1 97 ? -8.501 4.212 17.188 1.00 49.69 97 ARG A C 1
ATOM 756 O O . ARG A 1 97 ? -8.590 3.745 16.056 1.00 49.69 97 ARG A O 1
ATOM 763 N N . THR A 1 98 ? -7.937 3.548 18.190 1.00 48.16 98 THR A N 1
ATOM 764 C CA . THR A 1 98 ? -7.852 2.087 18.173 1.00 48.16 98 THR A CA 1
ATOM 765 C C . THR A 1 98 ? -9.261 1.568 17.905 1.00 48.16 98 THR A C 1
ATOM 767 O O . THR A 1 98 ? -10.177 1.873 18.666 1.00 48.16 98 THR A O 1
ATOM 770 N N . PHE A 1 99 ? -9.453 0.889 16.775 1.00 47.84 99 PHE A N 1
ATOM 771 C CA . PHE A 1 99 ? -10.727 0.346 16.316 1.00 47.84 99 PHE A CA 1
ATOM 772 C C . PHE A 1 99 ? -11.473 -0.351 17.465 1.00 47.84 99 PHE A C 1
ATOM 774 O O . PHE A 1 99 ? -11.178 -1.492 17.815 1.00 47.84 99 PHE A O 1
ATOM 781 N N . LEU A 1 100 ? -12.450 0.341 18.060 1.00 49.09 100 LEU A N 1
ATOM 782 C CA . LEU A 1 100 ? -13.383 -0.249 19.011 1.00 49.09 100 LEU A CA 1
ATOM 783 C C . LEU A 1 100 ? -14.286 -1.184 18.213 1.00 49.09 100 LEU A C 1
ATOM 785 O O . 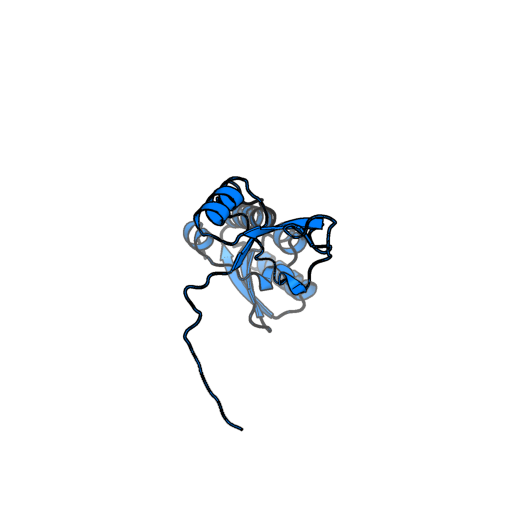LEU A 1 100 ? -15.268 -0.757 17.603 1.00 49.09 100 LEU A O 1
ATOM 789 N N . PHE A 1 101 ? -13.921 -2.462 18.184 1.00 50.44 101 PHE A N 1
ATOM 790 C CA . PHE A 1 101 ? -14.786 -3.523 17.695 1.00 50.44 101 PHE A CA 1
ATOM 791 C C . PHE A 1 101 ? -16.108 -3.430 18.467 1.00 50.44 101 PHE A C 1
ATOM 793 O O . PHE A 1 101 ? -16.172 -3.742 19.657 1.00 50.44 101 PHE A O 1
ATOM 800 N N . ARG A 1 102 ? -17.176 -2.958 17.814 1.00 56.34 102 ARG A N 1
ATOM 801 C CA . ARG A 1 102 ? -18.518 -3.009 18.399 1.00 56.34 102 ARG A CA 1
ATOM 802 C C . ARG A 1 102 ? -18.894 -4.482 18.511 1.00 56.34 102 ARG A C 1
ATOM 804 O O . ARG A 1 102 ? -19.070 -5.158 17.498 1.00 56.34 102 ARG A O 1
ATOM 811 N N . CYS A 1 103 ? -18.958 -4.996 19.738 1.00 67.25 103 CYS A N 1
ATOM 812 C CA . CYS A 1 103 ? -19.398 -6.363 19.985 1.00 67.25 103 CYS A CA 1
ATOM 813 C C . CYS A 1 103 ? -20.798 -6.551 19.383 1.00 67.25 103 CYS A C 1
ATOM 815 O O . CYS A 1 103 ? -21.710 -5.782 19.673 1.00 67.25 103 CYS A O 1
ATOM 817 N N . ASN A 1 104 ? -20.971 -7.566 18.536 1.00 73.06 104 ASN A N 1
ATOM 818 C CA . ASN A 1 104 ? -22.241 -7.848 17.863 1.00 73.06 104 ASN A CA 1
ATOM 819 C C . ASN A 1 104 ? -23.175 -8.763 18.680 1.00 73.06 104 ASN A C 1
ATOM 821 O O . ASN A 1 104 ? -24.168 -9.257 18.149 1.00 73.06 104 ASN A O 1
ATOM 825 N N . LYS A 1 105 ? -22.840 -9.042 19.946 1.00 76.50 105 LYS A N 1
ATOM 826 C CA . LYS A 1 105 ? -23.651 -9.870 20.846 1.00 76.50 105 LYS A CA 1
ATOM 827 C C . LYS A 1 105 ? -24.731 -9.028 21.511 1.00 76.50 105 LYS A C 1
ATOM 829 O O . LYS A 1 105 ? -24.468 -7.912 21.950 1.00 76.50 105 LYS A O 1
ATOM 834 N N . ARG A 1 106 ? -25.936 -9.583 21.640 1.00 78.19 106 ARG A N 1
ATOM 835 C CA . ARG A 1 106 ? -27.012 -8.971 22.429 1.00 78.19 106 ARG A CA 1
ATOM 836 C C . ARG A 1 106 ? -26.955 -9.502 23.854 1.00 78.19 106 ARG A C 1
ATOM 838 O O . ARG A 1 106 ? -26.503 -10.620 24.074 1.00 78.19 106 ARG A O 1
ATOM 845 N N . TRP A 1 107 ? -27.501 -8.748 24.807 1.00 83.00 107 TRP A N 1
ATOM 846 C CA . TRP A 1 107 ? -27.585 -9.140 26.224 1.00 83.00 107 TRP A CA 1
ATOM 847 C C . TRP A 1 107 ? -28.119 -10.567 26.439 1.00 83.00 107 TRP A C 1
ATOM 849 O O . TRP A 1 107 ? -27.631 -11.305 27.291 1.00 83.00 107 TRP A O 1
ATOM 859 N N . VAL A 1 108 ? -29.115 -10.968 25.646 1.00 83.06 108 VAL A N 1
ATOM 860 C CA . VAL A 1 108 ? -29.739 -12.298 25.722 1.00 83.06 108 VAL A CA 1
ATOM 861 C C . VAL A 1 108 ? -28.823 -13.432 25.262 1.00 83.06 108 VAL A C 1
ATOM 863 O O . VAL A 1 108 ? -28.993 -14.553 25.729 1.00 83.06 108 VAL A O 1
ATOM 866 N N . ASP A 1 109 ? -27.845 -13.134 24.405 1.00 81.94 109 ASP A N 1
ATOM 867 C CA . ASP A 1 109 ? -26.907 -14.099 23.827 1.00 81.94 109 ASP A CA 1
ATOM 868 C C . ASP A 1 109 ? -25.668 -14.324 24.729 1.00 81.94 109 ASP A C 1
ATOM 870 O O . ASP A 1 109 ? -24.739 -15.024 24.325 1.00 81.94 109 ASP A O 1
ATOM 874 N N . LEU A 1 110 ? -25.620 -13.687 25.909 1.00 85.44 110 LEU A N 1
ATOM 875 C CA . LEU A 1 110 ? -24.519 -13.758 26.877 1.00 85.44 110 LEU A CA 1
ATOM 876 C C . LEU A 1 110 ? -24.817 -14.737 28.018 1.00 85.44 110 LEU A C 1
ATOM 878 O O . LEU A 1 110 ? -25.968 -14.872 28.455 1.00 85.44 110 LEU A O 1
ATOM 882 N N . ASP A 1 111 ? -23.762 -15.331 28.570 1.00 88.12 111 ASP A N 1
ATOM 883 C CA . ASP A 1 111 ? -23.850 -16.295 29.660 1.00 88.12 111 ASP A CA 1
ATOM 884 C C . ASP A 1 111 ? -24.310 -15.623 30.955 1.00 88.12 111 ASP A C 1
ATOM 886 O O . ASP A 1 111 ? -23.934 -14.494 31.287 1.00 88.12 111 ASP A O 1
ATOM 890 N N . ARG A 1 112 ? -25.169 -16.317 31.701 1.00 88.31 112 ARG A N 1
ATOM 891 C CA . ARG A 1 112 ? -25.677 -15.821 32.982 1.00 88.31 112 ARG A CA 1
ATOM 892 C C . ARG A 1 112 ? -24.592 -15.926 34.045 1.00 88.31 112 ARG A C 1
ATOM 894 O O . ARG A 1 112 ? -23.965 -16.972 34.181 1.00 88.31 112 ARG A O 1
ATOM 901 N N . THR A 1 113 ? -24.437 -14.871 34.836 1.00 88.12 113 THR A N 1
ATOM 902 C CA . THR A 1 113 ? -23.625 -14.915 36.056 1.00 88.12 113 THR A CA 1
ATOM 903 C C . THR A 1 113 ? -24.521 -15.063 37.289 1.00 88.12 113 THR A C 1
ATOM 905 O O . THR A 1 113 ? -25.750 -15.118 37.178 1.00 88.12 113 THR A O 1
ATOM 908 N N . SER A 1 114 ? -23.909 -15.143 38.472 1.00 85.88 114 SER A N 1
ATOM 909 C CA . SER A 1 114 ? -24.619 -15.106 39.754 1.00 85.88 114 SER A CA 1
ATOM 910 C C . SER A 1 114 ? -25.287 -13.753 40.034 1.00 85.88 114 SER A C 1
ATOM 912 O O . SER A 1 114 ? -26.245 -13.706 40.803 1.00 85.88 114 SER A O 1
ATOM 914 N N . ASP A 1 115 ? -24.826 -12.669 39.402 1.00 84.69 115 ASP A N 1
ATOM 915 C CA . ASP A 1 115 ? -25.433 -11.344 39.499 1.00 84.69 115 ASP A CA 1
ATOM 916 C C . ASP A 1 115 ? -26.372 -11.098 38.308 1.00 84.69 115 ASP A C 1
ATOM 918 O O . ASP A 1 115 ? -25.987 -11.151 37.144 1.00 84.69 115 ASP A O 1
ATOM 922 N N . SER A 1 116 ? -27.631 -10.780 38.601 1.00 82.69 116 SER A N 1
ATOM 923 C CA . SER A 1 116 ? -28.646 -10.468 37.589 1.00 82.69 116 SER A CA 1
ATOM 924 C C . SER A 1 116 ? -28.327 -9.242 36.719 1.00 82.69 116 SER A C 1
ATOM 926 O O . SER A 1 116 ? -28.902 -9.110 35.636 1.00 82.69 116 SER A O 1
ATOM 928 N N . GLN A 1 117 ? -27.461 -8.336 37.188 1.00 82.31 117 GLN A N 1
ATOM 929 C CA . GLN A 1 117 ? -27.019 -7.144 36.456 1.00 82.31 117 GLN A CA 1
ATOM 930 C C . GLN A 1 117 ? -25.726 -7.381 35.666 1.00 82.31 117 GLN A C 1
ATOM 932 O O . GLN A 1 117 ? -25.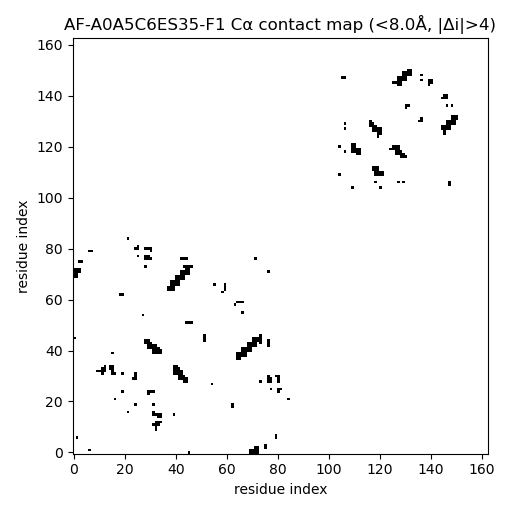269 -6.472 34.972 1.00 82.31 117 GLN A O 1
ATOM 937 N N . LEU A 1 118 ? -25.154 -8.588 35.734 1.00 86.25 118 LEU A N 1
ATOM 938 C CA . LEU A 1 118 ? -23.943 -8.963 35.015 1.00 86.25 118 LEU A CA 1
ATOM 939 C C . LEU A 1 118 ? -24.177 -10.214 34.168 1.00 86.25 118 LEU A C 1
ATOM 941 O O . LEU A 1 118 ? -24.703 -11.238 34.609 1.00 86.25 118 LEU A O 1
ATOM 945 N N . ARG A 1 119 ? -23.728 -10.152 32.924 1.00 87.19 119 ARG A N 1
ATOM 946 C CA . ARG A 1 119 ? -23.596 -11.325 32.064 1.00 87.19 119 ARG A CA 1
ATOM 947 C C . ARG A 1 119 ? -22.182 -11.425 31.551 1.00 87.19 119 ARG A C 1
ATOM 949 O O . ARG A 1 119 ? -21.476 -10.428 31.499 1.00 87.19 119 ARG A O 1
ATOM 956 N N . HIS A 1 120 ? -21.770 -12.618 31.169 1.00 86.69 120 HIS A N 1
ATOM 957 C CA . HIS A 1 120 ? -20.427 -12.851 30.678 1.00 86.69 120 HIS A CA 1
ATOM 958 C C . HIS A 1 120 ? -20.449 -13.119 29.171 1.00 86.69 120 HIS A C 1
ATOM 960 O O . HIS A 1 120 ? -21.262 -13.897 28.673 1.00 86.69 120 HIS A O 1
ATOM 966 N N . CYS A 1 121 ? -19.573 -12.449 28.425 1.00 86.00 121 CYS A N 1
ATOM 967 C CA . CYS A 1 121 ? -19.400 -12.698 27.002 1.00 86.00 121 CYS A CA 1
ATOM 968 C C . CYS A 1 121 ? -18.236 -13.660 26.779 1.00 86.00 121 CYS A C 1
ATOM 970 O O . CYS A 1 121 ? -17.095 -13.218 26.706 1.00 86.00 121 CYS A O 1
ATOM 972 N N . GLY A 1 122 ? -18.515 -14.943 26.542 1.00 79.75 122 GLY A N 1
ATOM 973 C CA . GLY A 1 122 ? -17.462 -15.932 26.273 1.00 79.75 122 GLY A CA 1
ATOM 974 C C . GLY A 1 122 ? -16.638 -15.692 24.995 1.00 79.75 122 GLY A C 1
ATOM 975 O O . GLY A 1 122 ? -15.644 -16.371 24.776 1.00 79.75 122 GLY A O 1
ATOM 976 N N . LYS A 1 123 ? -17.018 -14.734 24.129 1.00 78.75 123 LYS A N 1
ATOM 977 C CA . LYS A 1 123 ? -16.237 -14.384 22.924 1.00 78.75 123 LYS A CA 1
ATOM 978 C C . LYS A 1 123 ? -15.087 -13.420 23.222 1.00 78.75 123 LYS A C 1
ATOM 980 O O . LYS A 1 123 ? -14.027 -13.547 22.624 1.00 78.75 123 LYS A O 1
ATOM 985 N N . CYS A 1 124 ? -15.325 -12.424 24.072 1.00 79.44 124 CYS A N 1
ATOM 986 C CA . CYS A 1 124 ? -14.312 -11.441 24.470 1.00 79.44 124 CYS A CA 1
ATOM 987 C C . CYS A 1 124 ? -13.880 -11.609 25.932 1.00 79.44 124 CYS A C 1
ATOM 989 O O . CYS A 1 124 ? -13.180 -10.748 26.452 1.00 79.44 124 CYS A O 1
ATOM 991 N N . ASP A 1 125 ? -14.340 -12.682 26.581 1.00 83.00 125 ASP A N 1
ATOM 992 C CA . ASP A 1 125 ? -14.052 -13.061 27.967 1.00 83.00 125 ASP A CA 1
ATOM 993 C C . ASP A 1 125 ? -14.224 -11.898 28.961 1.00 83.00 125 ASP A C 1
ATOM 995 O O . ASP A 1 125 ? -13.416 -11.657 29.850 1.00 83.00 125 ASP A O 1
ATOM 999 N N . THR A 1 126 ? -15.276 -11.096 28.767 1.00 81.69 126 THR A N 1
ATOM 1000 C CA . THR A 1 126 ? -15.515 -9.868 29.541 1.00 81.69 126 THR A CA 1
ATOM 1001 C C . THR A 1 126 ? -16.931 -9.850 30.103 1.00 81.69 126 THR A C 1
ATOM 1003 O O . THR A 1 126 ? -17.888 -10.262 29.439 1.00 81.69 126 THR A O 1
ATOM 1006 N N . ASN A 1 127 ? -17.075 -9.331 31.324 1.00 86.75 127 ASN A N 1
ATOM 1007 C CA . ASN A 1 127 ? -18.377 -9.111 31.941 1.00 86.75 127 ASN A CA 1
ATOM 1008 C C . ASN A 1 127 ? -19.048 -7.861 31.365 1.00 86.75 127 ASN A C 1
ATOM 1010 O O . ASN A 1 127 ? -18.457 -6.785 31.301 1.00 86.75 127 ASN A O 1
ATOM 1014 N N . VAL A 1 128 ? -20.305 -8.022 30.979 1.00 85.38 128 VAL A N 1
ATOM 1015 C CA . VAL A 1 128 ? -21.187 -6.982 30.470 1.00 85.38 128 VAL A CA 1
ATOM 1016 C C . VAL A 1 128 ? -22.165 -6.601 31.574 1.00 85.38 128 VAL A C 1
ATOM 1018 O O . VAL A 1 128 ? -22.837 -7.472 32.134 1.00 85.38 128 VAL A O 1
ATOM 1021 N N . ARG A 1 129 ? -22.259 -5.307 31.882 1.00 86.31 129 ARG A N 1
ATOM 1022 C CA . ARG A 1 129 ? -23.204 -4.743 32.852 1.00 86.31 129 ARG A CA 1
ATOM 1023 C C . ARG A 1 129 ? -24.476 -4.271 32.164 1.00 86.31 129 ARG A C 1
ATOM 1025 O O . ARG A 1 129 ? -24.407 -3.618 31.130 1.00 86.31 129 ARG A O 1
ATOM 1032 N N . LEU A 1 130 ? -25.631 -4.569 32.752 1.00 84.06 130 LEU A N 1
ATOM 1033 C CA . LEU A 1 130 ? -26.903 -4.001 32.312 1.00 84.06 130 LEU A CA 1
ATOM 1034 C C . LEU A 1 130 ? -27.133 -2.639 32.976 1.00 84.06 130 LEU A C 1
ATOM 1036 O O . LEU A 1 130 ? -27.349 -2.591 34.182 1.00 84.06 130 LEU A O 1
ATOM 1040 N N . CYS A 1 131 ? -27.136 -1.565 32.189 1.00 83.25 131 CYS A N 1
ATOM 1041 C CA . CYS A 1 131 ? -27.442 -0.205 32.629 1.00 83.25 131 CYS A CA 1
ATOM 1042 C C . CYS A 1 131 ? -28.890 0.159 32.270 1.00 83.25 131 CYS A C 1
ATOM 1044 O O . CYS A 1 131 ? -29.346 -0.075 31.147 1.00 83.25 131 CYS A O 1
ATOM 1046 N N . LYS A 1 132 ? -29.634 0.738 33.217 1.00 78.12 132 LYS A N 1
ATOM 1047 C CA . LYS A 1 132 ? -31.065 1.066 33.027 1.00 78.12 132 LYS A CA 1
ATOM 1048 C C . LYS A 1 132 ? -31.330 2.548 32.761 1.00 78.12 132 LYS A C 1
ATOM 1050 O O . LYS A 1 132 ? -32.422 2.887 32.313 1.00 78.12 132 LYS A O 1
ATOM 1055 N N . ILE A 1 133 ? -30.379 3.418 33.097 1.00 77.44 133 ILE A N 1
ATOM 1056 C CA . ILE A 1 133 ? -30.519 4.881 33.080 1.00 77.44 133 ILE A CA 1
ATOM 1057 C C . ILE A 1 133 ? -29.256 5.486 32.450 1.00 77.44 133 ILE A C 1
ATOM 1059 O O . ILE A 1 133 ? -28.178 4.906 32.576 1.00 77.44 133 ILE A O 1
ATOM 1063 N N . GLY A 1 134 ? -29.384 6.644 31.793 1.00 69.88 134 GLY A N 1
ATOM 1064 C CA . GLY A 1 134 ? -28.271 7.347 31.137 1.00 69.88 134 GLY A CA 1
ATOM 1065 C C . GLY A 1 134 ? -27.079 7.619 32.062 1.00 69.88 134 GLY A C 1
ATOM 1066 O O . GLY A 1 134 ? -25.960 7.260 31.721 1.00 69.88 134 GLY A O 1
ATOM 1067 N N . ASP A 1 135 ? -27.314 8.116 33.279 1.00 76.50 135 ASP A N 1
ATOM 1068 C CA . ASP A 1 135 ? -26.225 8.416 34.225 1.00 76.50 135 ASP A CA 1
ATOM 1069 C C . ASP A 1 135 ? -25.407 7.168 34.619 1.00 76.50 135 ASP A C 1
ATOM 1071 O O . ASP A 1 135 ? -24.195 7.232 34.828 1.00 76.50 135 ASP A O 1
ATOM 1075 N N . GLU A 1 136 ? -26.062 6.003 34.709 1.00 79.69 136 GLU A N 1
ATOM 1076 C CA . GLU A 1 136 ? -25.401 4.724 34.995 1.00 79.69 136 GLU A CA 1
ATOM 1077 C C . GLU A 1 136 ? -24.549 4.263 33.806 1.00 79.69 136 GLU A C 1
ATOM 1079 O O . GLU A 1 136 ? -23.441 3.753 33.996 1.00 79.69 136 GLU A O 1
ATOM 1084 N N . LEU A 1 137 ? -25.062 4.472 32.589 1.00 77.56 137 LEU A N 1
ATOM 1085 C CA . LEU A 1 137 ? -24.362 4.191 31.342 1.00 77.56 137 LEU A CA 1
ATOM 1086 C C . LEU A 1 137 ? -23.100 5.051 31.225 1.00 77.56 137 LEU A C 1
ATOM 1088 O O . LEU A 1 137 ? -22.016 4.503 31.032 1.00 77.56 137 LEU A O 1
ATOM 1092 N N . ASP A 1 138 ? -23.218 6.363 31.412 1.00 76.94 138 ASP A N 1
ATOM 1093 C CA . ASP A 1 138 ? -22.097 7.297 31.289 1.00 76.94 138 ASP A CA 1
ATOM 1094 C C . ASP A 1 138 ? -20.999 6.990 32.310 1.00 76.94 138 ASP A C 1
ATOM 1096 O O . ASP A 1 138 ? -19.814 6.926 31.971 1.00 76.94 138 ASP A O 1
ATOM 1100 N N . ALA A 1 139 ? -21.385 6.709 33.558 1.00 81.94 139 ALA A N 1
ATOM 1101 C CA . ALA A 1 139 ? -20.438 6.343 34.600 1.00 81.94 139 ALA A CA 1
ATOM 1102 C C . ALA A 1 139 ? -19.716 5.019 34.291 1.00 81.94 139 ALA A C 1
ATOM 1104 O O . ALA A 1 139 ? -18.525 4.890 34.573 1.00 81.94 139 ALA A O 1
ATOM 1105 N N . ALA A 1 140 ? -20.415 4.025 33.736 1.00 78.69 140 ALA A N 1
ATOM 1106 C CA . ALA A 1 140 ? -19.827 2.734 33.382 1.00 78.69 140 ALA A CA 1
ATOM 1107 C C . ALA A 1 140 ? -18.918 2.823 32.143 1.00 78.69 140 ALA A C 1
ATOM 1109 O O . ALA A 1 140 ? -17.818 2.268 32.155 1.00 78.69 140 ALA A O 1
ATOM 1110 N N . VAL A 1 141 ? -19.308 3.600 31.128 1.00 76.94 141 VAL A N 1
ATOM 1111 C CA . VAL A 1 141 ? -18.472 3.898 29.952 1.00 76.94 141 VAL A CA 1
ATOM 1112 C C . VAL A 1 141 ? -17.203 4.645 30.360 1.00 76.94 141 VAL A C 1
ATOM 1114 O O . VAL A 1 141 ? -16.117 4.284 29.911 1.00 76.94 141 VAL A O 1
ATOM 1117 N N . ALA A 1 142 ? -17.301 5.627 31.263 1.00 79.38 142 ALA A N 1
ATOM 1118 C CA . ALA A 1 142 ? -16.142 6.361 31.774 1.00 79.38 142 ALA A CA 1
ATOM 1119 C C . ALA A 1 142 ? -15.138 5.462 32.522 1.00 79.38 142 ALA A C 1
ATOM 1121 O O . ALA A 1 142 ? -13.944 5.757 32.545 1.00 79.38 142 ALA A O 1
ATOM 1122 N N . ARG A 1 143 ? -15.603 4.348 33.104 1.00 78.62 143 ARG A N 1
ATOM 1123 C CA . ARG A 1 143 ? -14.754 3.323 33.737 1.00 78.62 143 ARG A CA 1
ATOM 1124 C C . ARG A 1 143 ? -14.225 2.272 32.754 1.00 78.62 143 ARG A C 1
ATOM 1126 O O . ARG A 1 143 ? -13.483 1.387 33.169 1.00 78.62 143 ARG A O 1
ATOM 1133 N N . GLY A 1 144 ? -14.589 2.359 31.474 1.00 79.69 144 GLY A N 1
ATOM 1134 C CA . GLY A 1 144 ? -14.210 1.387 30.448 1.00 79.69 144 GLY A CA 1
ATOM 1135 C C . GLY A 1 144 ? -14.927 0.040 30.580 1.00 79.69 144 GLY A C 1
ATOM 1136 O O . GLY A 1 144 ? -14.435 -0.963 30.067 1.00 79.69 144 GLY A O 1
ATOM 1137 N N . GLU A 1 145 ? -16.065 -0.012 31.279 1.00 82.94 145 GLU A N 1
ATOM 1138 C CA . GLU A 1 145 ? -16.849 -1.241 31.417 1.00 82.94 145 GLU A CA 1
ATOM 1139 C C . GLU A 1 145 ? -17.608 -1.564 30.121 1.00 82.94 145 GLU A C 1
ATOM 1141 O O . GLU A 1 145 ? -18.065 -0.676 29.396 1.00 82.94 145 GLU A O 1
ATOM 1146 N N . CYS A 1 146 ? -17.792 -2.857 29.840 1.00 84.81 146 CYS A N 1
ATOM 1147 C CA . CYS A 1 146 ? -18.689 -3.292 28.776 1.00 84.81 146 CYS A CA 1
ATOM 1148 C C . CYS A 1 146 ? -20.137 -3.186 29.266 1.00 84.81 146 CYS A C 1
ATOM 1150 O O . CYS A 1 146 ? -20.488 -3.736 30.311 1.00 84.81 146 CYS A O 1
ATOM 1152 N N . VAL A 1 147 ? -20.983 -2.486 28.513 1.00 85.62 147 VAL A N 1
ATOM 1153 C CA . VAL A 1 147 ? -22.336 -2.118 28.941 1.00 85.62 147 VAL A CA 1
ATOM 1154 C C . VAL A 1 147 ? -23.377 -2.531 27.909 1.00 85.62 147 VAL A C 1
ATOM 1156 O O . VAL A 1 147 ? -23.200 -2.352 26.706 1.00 85.62 147 VAL A O 1
ATOM 1159 N N . ALA A 1 148 ? -24.489 -3.064 28.395 1.00 83.12 148 ALA A N 1
ATOM 1160 C CA . ALA A 1 148 ? -25.739 -3.171 27.665 1.00 83.12 148 ALA A CA 1
ATOM 1161 C C . ALA A 1 148 ? -26.702 -2.155 28.278 1.00 83.12 148 ALA A C 1
ATOM 1163 O O . ALA A 1 148 ? -26.936 -2.203 29.481 1.00 83.12 148 ALA A O 1
ATOM 1164 N N . TYR A 1 149 ? -27.263 -1.249 27.482 1.00 81.56 149 TYR A N 1
ATOM 1165 C CA . TYR A 1 149 ? -28.247 -0.286 27.972 1.00 81.56 149 TYR A CA 1
ATOM 1166 C C . TYR A 1 149 ? -29.590 -0.473 27.281 1.00 81.56 149 TYR A C 1
ATOM 1168 O O . TYR A 1 149 ? -29.661 -0.829 26.105 1.00 81.56 149 TYR A O 1
ATOM 1176 N N . TYR A 1 150 ? -30.658 -0.256 28.041 1.00 67.75 150 TYR A N 1
ATOM 1177 C CA . TYR A 1 150 ? -32.022 -0.245 27.534 1.00 67.75 150 TYR A CA 1
ATOM 1178 C C . TYR A 1 150 ? -32.500 1.204 27.478 1.00 67.75 150 TYR A C 1
ATOM 1180 O O . TYR A 1 150 ? -32.839 1.778 28.512 1.00 67.75 150 TYR A O 1
ATOM 1188 N N . ASP A 1 151 ? -32.505 1.807 26.290 1.00 56.94 151 ASP A N 1
ATOM 1189 C CA . ASP A 1 151 ? -33.123 3.116 26.108 1.00 56.94 151 ASP A CA 1
ATOM 1190 C C . ASP A 1 151 ? -34.631 2.947 25.882 1.00 56.94 151 ASP A C 1
ATOM 1192 O O . ASP A 1 151 ? -35.066 2.304 24.929 1.00 56.94 151 ASP A O 1
ATOM 1196 N N . ARG A 1 152 ? -35.445 3.507 26.785 1.00 51.31 152 ARG A N 1
ATOM 1197 C CA . ARG A 1 152 ? -36.907 3.562 26.615 1.00 51.31 152 ARG A CA 1
ATOM 1198 C C . ARG A 1 152 ? -37.362 4.687 25.685 1.00 51.31 152 ARG A C 1
ATOM 1200 O O . ARG A 1 152 ? -38.564 4.789 25.451 1.00 51.31 152 ARG A O 1
ATOM 1207 N N . SER A 1 153 ? -36.456 5.527 25.185 1.00 50.66 153 SER A N 1
ATOM 1208 C CA . SER A 1 153 ? -36.815 6.698 24.383 1.00 50.66 153 SER A CA 1
ATOM 1209 C C . SER A 1 153 ? -37.215 6.368 22.936 1.00 50.66 153 SER A C 1
ATOM 1211 O O . SER A 1 153 ? -37.992 7.118 22.353 1.00 50.66 153 SER A O 1
ATOM 1213 N N . GLU A 1 154 ? -36.835 5.200 22.397 1.00 44.06 154 GLU A N 1
ATOM 1214 C CA . GLU A 1 154 ? -37.238 4.746 21.050 1.00 44.06 154 GLU A CA 1
ATOM 1215 C C . GLU A 1 154 ? -38.288 3.616 21.058 1.00 44.06 154 GLU A C 1
ATOM 1217 O O . GLU A 1 154 ? -38.326 2.757 20.181 1.00 44.06 154 GLU A O 1
ATOM 1222 N N . ALA A 1 155 ? -39.209 3.615 22.026 1.00 40.56 155 ALA A N 1
ATOM 1223 C CA . ALA A 1 155 ? -40.359 2.701 22.024 1.00 40.56 155 ALA A CA 1
ATOM 1224 C C . ALA A 1 155 ? -41.479 3.086 21.023 1.00 40.56 155 ALA A C 1
ATOM 1226 O O . ALA A 1 155 ? -42.593 2.579 21.132 1.00 40.56 155 ALA A O 1
ATOM 1227 N N . PHE A 1 156 ? -41.226 3.966 20.050 1.00 43.62 156 PHE A N 1
ATOM 1228 C CA . PHE A 1 156 ? -42.231 4.391 19.070 1.00 43.62 156 PHE A CA 1
ATOM 1229 C C . PHE A 1 156 ? -41.661 4.496 17.656 1.00 43.62 156 PHE A C 1
ATOM 1231 O O . PHE A 1 156 ? -41.483 5.593 17.149 1.00 43.62 156 PHE A O 1
ATOM 1238 N N . LEU A 1 157 ? -41.471 3.368 16.973 1.00 37.94 157 LEU A N 1
ATOM 1239 C CA . LEU A 1 157 ? -41.656 3.302 15.520 1.00 37.94 157 LEU A CA 1
ATOM 1240 C C . LEU A 1 157 ? -42.157 1.900 15.146 1.00 37.94 157 LEU A C 1
ATOM 1242 O O . LEU A 1 157 ? -41.386 0.950 15.064 1.00 37.94 157 LEU A O 1
ATOM 1246 N N . GLY A 1 158 ? -43.470 1.802 14.912 1.00 33.59 158 GLY A N 1
ATOM 1247 C CA . GLY A 1 158 ? -44.087 0.683 14.197 1.00 33.59 158 GLY A CA 1
ATOM 1248 C C . GLY A 1 158 ? -44.986 -0.226 15.030 1.00 33.59 158 GLY A C 1
ATOM 1249 O O . GLY A 1 158 ? -44.677 -1.398 15.215 1.00 33.59 158 GLY A O 1
ATOM 1250 N N . ILE A 1 159 ? -46.148 0.282 15.452 1.00 46.88 159 ILE A N 1
ATOM 1251 C CA . ILE A 1 159 ? -47.332 -0.578 15.558 1.00 46.88 159 ILE A CA 1
ATOM 1252 C C . ILE A 1 159 ? -47.678 -1.004 14.129 1.00 46.88 159 ILE A C 1
ATOM 1254 O O . ILE A 1 159 ? -48.019 -0.154 13.309 1.00 46.88 159 ILE A O 1
ATOM 1258 N N . ILE A 1 160 ? -47.617 -2.302 13.853 1.00 39.59 160 ILE A N 1
ATOM 1259 C CA . ILE A 1 160 ? -48.591 -2.952 12.977 1.00 39.59 160 ILE A CA 1
ATOM 1260 C C . ILE A 1 160 ? -49.170 -4.088 13.815 1.00 39.59 160 ILE A C 1
ATOM 1262 O O . ILE A 1 160 ? -48.542 -5.127 14.009 1.00 39.59 160 ILE A O 1
ATOM 1266 N N . CYS A 1 161 ? -50.336 -3.816 14.399 1.00 41.62 161 CYS A N 1
ATOM 1267 C CA . CYS A 1 161 ? -51.322 -4.858 14.631 1.00 41.62 161 CYS A CA 1
ATOM 1268 C C . CYS A 1 161 ? -51.744 -5.372 13.253 1.00 41.62 161 CYS A C 1
ATOM 1270 O O . CYS A 1 161 ? -51.890 -4.539 12.367 1.00 41.62 161 CYS A O 1
ATOM 1272 N N . ASP A 1 162 ? -51.904 -6.682 13.089 1.00 37.22 162 ASP A N 1
ATOM 1273 C CA . ASP A 1 162 ? -53.096 -7.261 12.460 1.00 37.22 162 ASP A CA 1
ATOM 1274 C C . ASP A 1 162 ? -53.114 -8.788 12.695 1.00 37.22 162 ASP A C 1
ATOM 1276 O O . ASP A 1 162 ? -52.168 -9.492 12.340 1.00 37.22 162 ASP A O 1
ATOM 1280 N N . ASP A 1 163 ? -54.193 -9.188 13.381 1.00 40.66 163 ASP A N 1
ATOM 1281 C CA . ASP A 1 163 ? -54.933 -10.463 13.498 1.00 40.66 163 ASP A CA 1
ATOM 1282 C C . ASP A 1 163 ? -54.228 -11.825 13.674 1.00 40.66 163 ASP A C 1
ATOM 1284 O O . ASP A 1 163 ? -53.680 -12.399 12.704 1.00 40.66 163 ASP A O 1
#

Nearest PDB structures (foldseek):
  5htl-assembly1_B  TM=7.751E-01  e=7.942E-04  Vibrio cholerae
  2d27-assembly1_A  TM=7.208E-01  e=1.980E-03  Xanthomonas campestris
  6ejf-assembly1_M  TM=7.495E-01  e=4.059E-03  Thermus thermophilus HB8
  3jc8-assembly1_Bf  TM=7.761E-01  e=5.625E-03  Myxococcus xanthus DK 1622
  9f9l-assembly1_A  TM=3.936E-01  e=7.370E+00  Homo sapiens

Secondary structure (DSSP, 8-state):
-B-HHHHTT----HHHHHHS-HHHHHHHT-EEEEE-SSEEEEEEE---HHHHHHHHHHHHHHH-SEEEEEEE-HHHHHHHHHHHHHHHTPPPPS-S----------GGGSEE-SSTTEEEETTTTEEEEEE-SHHHHHHHHHTT-EEEE--STT--S------

Organism: NCBI:txid2528013

Mean predicted aligned error: 15.59 Å